Protein AF-A0A537JMA6-F1 (afdb_monomer)

Foldseek 3Di:
DDDDDDDDDDDDDDDPPPPDDPPPPDQPADWDDDDDQDWFQAFQAADWDWDKALDPVVQQVRVCRGQDPPGDGRDDDDSVPDIDIDTDPHDDQFRKIKAFDT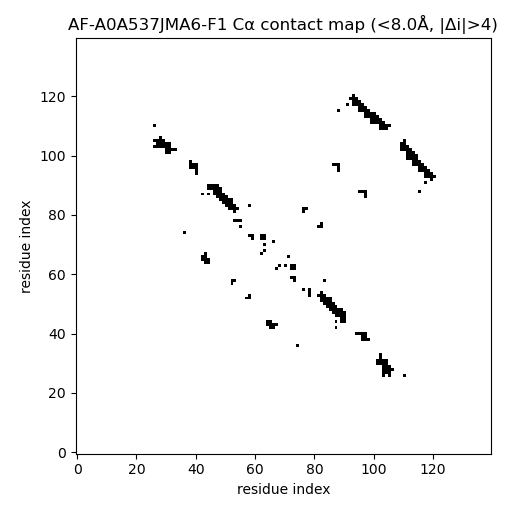WHDGPVDIDTDMDIDGDHPPPPDPDDDDDDDDPDDDDD

Solvent-accessible surface area (backbone atoms only — not comparable to full-atom values): 9641 Å² total; per-residue (Å²): 144,88,86,84,86,78,88,81,83,83,80,83,80,80,82,78,82,77,80,74,75,80,73,72,77,70,80,80,39,60,76,51,90,84,83,85,88,79,81,59,64,78,62,64,49,54,62,62,44,79,46,80,34,68,45,70,69,59,43,45,56,51,36,46,49,38,57,35,90,95,40,79,79,65,79,90,75,64,47,95,84,42,69,48,78,48,72,42,83,27,70,59,101,36,50,43,34,60,44,81,77,48,37,22,42,44,99,90,46,77,46,78,43,66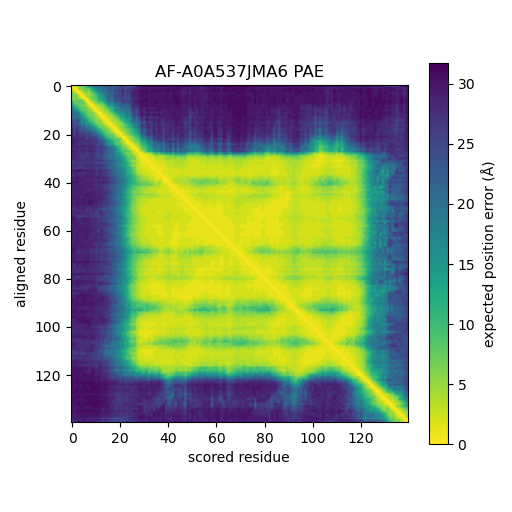,48,79,51,71,51,62,83,71,70,92,64,96,74,88,80,83,86,83,85,81,92,71,80,82,81,130

Radius of gyration: 28.91 Å; Cα contacts (8 Å, |Δi|>4): 153; chains: 1; bounding box: 54×63×96 Å

pLDDT: mean 78.63, std 20.71, range [37.06, 98.06]

Sequence (140 aa):
MIRKTRLAGVCLAVLFVATAAGASPMPSGPAVPFVRIAAGAVSRVQAPAQLVIRDDAGWRALWRRHAGPGGPPAPAVGFDQQMVIAIFAGQSPGRATVRVAKITRGPDALVVWYTIREIVKVARSPLRVTFTRITTPPVL

Secondary structure (DSSP, 8-state):
--PPP-PPP--------------PPP--PPBPP-------S--S--S-EEEEE-SHHHHHHHHHHHH-TTPPPPPP--TTT--EEEEE----SSEEEEEEEEEEE-SSSEEEEEEEEEE------S----------PPP-

Organism: NCBI:txid2569760

Mean predicted aligned error: 14.39 Å

Structure (mmCIF, N/CA/C/O backbone):
data_AF-A0A537JMA6-F1
#
_entry.id   AF-A0A537JMA6-F1
#
loop_
_atom_site.group_PDB
_atom_site.id
_atom_site.type_symbol
_atom_site.label_atom_id
_atom_site.label_alt_id
_atom_site.label_comp_id
_atom_site.label_asym_id
_atom_site.label_entity_id
_atom_site.label_seq_id
_atom_site.pdbx_PDB_ins_code
_atom_site.Cartn_x
_atom_site.Cartn_y
_atom_site.Cartn_z
_atom_site.occupancy
_atom_site.B_iso_or_equiv
_atom_site.auth_seq_id
_atom_site.auth_comp_id
_atom_site.auth_asym_id
_atom_site.auth_atom_id
_atom_site.pdbx_PDB_model_num
ATOM 1 N N . MET A 1 1 ? 7.946 50.640 78.964 1.00 39.72 1 MET A N 1
ATOM 2 C CA . MET A 1 1 ? 7.342 50.727 77.613 1.00 39.72 1 MET A CA 1
ATOM 3 C C . MET A 1 1 ? 8.454 50.964 76.602 1.00 39.72 1 MET A C 1
ATOM 5 O O . MET A 1 1 ? 9.125 51.961 76.775 1.00 39.72 1 MET A O 1
ATOM 9 N N . ILE A 1 2 ? 8.675 50.057 75.638 1.00 38.34 2 ILE A N 1
ATOM 10 C CA . ILE A 1 2 ? 9.306 50.246 74.304 1.00 38.34 2 ILE A CA 1
ATOM 11 C C . ILE A 1 2 ? 9.108 48.903 73.564 1.00 38.34 2 ILE A C 1
ATOM 13 O O . ILE A 1 2 ? 9.612 47.873 74.011 1.00 38.34 2 ILE A O 1
ATOM 17 N N . ARG A 1 3 ? 8.317 48.882 72.480 1.00 38.62 3 ARG A N 1
ATOM 18 C CA . ARG A 1 3 ? 8.105 47.703 71.613 1.00 38.62 3 ARG A CA 1
ATOM 19 C C . ARG A 1 3 ? 9.107 47.754 70.454 1.00 38.62 3 ARG A C 1
ATOM 21 O O . ARG A 1 3 ? 9.194 48.769 69.775 1.00 38.62 3 ARG A O 1
ATOM 28 N N . LYS A 1 4 ? 9.848 46.662 70.235 1.00 40.16 4 LYS A N 1
ATOM 29 C CA . LYS A 1 4 ? 10.779 46.482 69.107 1.00 40.16 4 LYS A CA 1
ATOM 30 C C . LYS A 1 4 ? 10.044 45.843 67.924 1.00 40.16 4 LYS A C 1
ATOM 32 O O . LYS A 1 4 ? 9.563 44.718 68.033 1.00 40.16 4 LYS A O 1
ATOM 37 N N . THR A 1 5 ? 9.967 46.563 66.814 1.00 46.03 5 THR A N 1
ATOM 38 C CA . THR A 1 5 ? 9.391 46.139 65.530 1.00 46.03 5 THR A CA 1
ATOM 39 C C . THR A 1 5 ? 10.322 45.128 64.850 1.00 46.03 5 THR A C 1
ATOM 41 O O . THR A 1 5 ? 11.515 45.393 64.722 1.00 46.03 5 THR A O 1
ATOM 44 N N . ARG A 1 6 ? 9.813 43.968 64.413 1.00 50.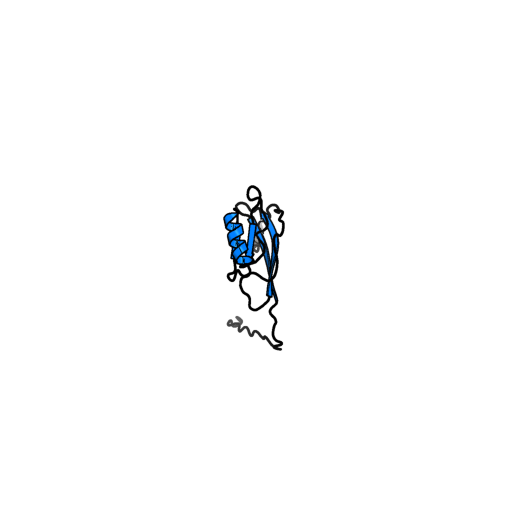38 6 ARG A N 1
ATOM 45 C CA . ARG A 1 6 ? 10.559 43.033 63.550 1.00 50.38 6 ARG A CA 1
ATOM 46 C C . ARG A 1 6 ? 10.031 43.138 62.119 1.00 50.38 6 ARG A C 1
ATOM 48 O O . ARG A 1 6 ? 8.828 43.029 61.907 1.00 50.38 6 ARG A O 1
ATOM 55 N N . LEU A 1 7 ? 10.939 43.368 61.169 1.00 46.31 7 LEU A N 1
ATOM 56 C CA . LEU A 1 7 ? 10.674 43.347 59.731 1.00 46.31 7 LEU A CA 1
ATOM 57 C C . LEU A 1 7 ? 10.314 41.923 59.281 1.00 46.31 7 LEU A C 1
ATOM 59 O O . LEU A 1 7 ? 11.039 40.977 59.586 1.00 46.31 7 LEU A O 1
ATOM 63 N N . ALA A 1 8 ? 9.214 41.786 58.542 1.00 45.78 8 ALA A N 1
ATOM 64 C CA . ALA A 1 8 ? 8.845 40.564 57.839 1.00 45.78 8 ALA A CA 1
ATOM 65 C C . ALA A 1 8 ? 9.422 40.614 56.415 1.00 45.78 8 ALA A C 1
ATOM 67 O O . ALA A 1 8 ? 9.110 41.521 55.645 1.00 45.78 8 ALA A O 1
ATOM 68 N N . GLY A 1 9 ? 10.295 39.658 56.090 1.00 40.94 9 GLY A N 1
ATOM 69 C CA . GLY A 1 9 ? 10.852 39.477 54.752 1.00 40.94 9 GLY A CA 1
ATOM 70 C C . GLY A 1 9 ? 9.800 38.938 53.784 1.00 40.94 9 GLY A C 1
ATOM 71 O O . GLY A 1 9 ? 9.150 37.931 54.057 1.00 40.94 9 GLY A O 1
ATOM 72 N N . VAL A 1 10 ? 9.639 39.613 52.648 1.00 48.38 10 VAL A N 1
ATOM 73 C CA . VAL A 1 10 ? 8.785 39.184 51.537 1.00 48.38 10 VAL A CA 1
ATOM 74 C C . VAL A 1 10 ? 9.557 38.145 50.719 1.00 48.38 10 VAL A C 1
ATOM 76 O O . VAL A 1 10 ? 10.560 38.465 50.087 1.00 48.38 10 VAL A O 1
ATOM 79 N N . CYS A 1 11 ? 9.110 36.889 50.756 1.00 37.06 11 CYS A N 1
ATOM 80 C CA . CYS A 1 11 ? 9.610 35.818 49.894 1.00 37.06 11 CYS A CA 1
ATOM 81 C C . CYS A 1 11 ? 8.945 35.932 48.514 1.00 37.06 11 CYS A C 1
ATOM 83 O O . CYS A 1 11 ? 7.751 35.678 48.369 1.00 37.06 11 CYS A O 1
ATOM 85 N N . LEU A 1 12 ? 9.723 36.331 47.508 1.00 48.41 12 LEU A N 1
ATOM 86 C CA . LEU A 1 12 ? 9.317 36.376 46.106 1.00 48.41 12 LEU A CA 1
ATOM 87 C C . LEU A 1 12 ? 9.221 34.938 45.564 1.00 48.41 12 LEU A C 1
ATOM 89 O O . LEU A 1 12 ? 10.238 34.295 45.311 1.00 48.41 12 LEU A O 1
ATOM 93 N N . ALA A 1 13 ? 8.004 34.413 45.415 1.00 49.19 13 ALA A N 1
ATOM 94 C CA . ALA A 1 13 ? 7.776 33.111 44.798 1.00 49.19 13 ALA A CA 1
ATOM 95 C C . ALA A 1 13 ? 7.961 33.219 43.275 1.00 49.19 13 ALA A C 1
ATOM 97 O O . ALA A 1 13 ? 7.150 33.823 42.574 1.00 49.19 13 ALA A O 1
ATOM 98 N N . VAL A 1 14 ? 9.048 32.641 42.764 1.00 51.09 14 VAL A N 1
ATOM 99 C CA . VAL A 1 14 ? 9.306 32.497 41.327 1.00 51.09 14 VAL A CA 1
ATOM 100 C C . VAL A 1 14 ? 8.377 31.413 40.773 1.00 51.09 14 VAL A C 1
ATOM 102 O O . VAL A 1 14 ? 8.531 30.232 41.078 1.00 51.09 14 VAL A O 1
ATOM 105 N N . LEU A 1 15 ? 7.401 31.816 39.958 1.00 51.41 15 LEU A N 1
ATOM 106 C CA . LEU A 1 15 ? 6.563 30.916 39.163 1.00 51.41 15 LEU A CA 1
ATOM 107 C C . LEU A 1 15 ? 7.410 30.298 38.042 1.00 51.41 15 LEU A C 1
ATOM 109 O O . LEU A 1 15 ? 7.650 30.921 37.009 1.00 51.41 15 LEU A O 1
ATOM 113 N N . PHE A 1 16 ? 7.858 29.059 38.237 1.00 48.84 16 PHE A N 1
ATOM 114 C CA . PHE A 1 16 ? 8.367 28.233 37.145 1.00 48.84 16 PHE A CA 1
ATOM 115 C C . PHE A 1 16 ? 7.193 27.827 36.246 1.00 48.84 16 PHE A C 1
ATOM 117 O O . PHE A 1 16 ? 6.412 26.937 36.583 1.00 48.84 16 PHE A O 1
ATOM 124 N N . VAL A 1 17 ? 7.066 28.471 35.084 1.00 60.03 17 VAL A N 1
ATOM 125 C CA . VAL A 1 17 ? 6.240 27.953 33.988 1.00 60.03 17 VAL A CA 1
ATOM 126 C C . VAL A 1 17 ? 6.979 26.751 33.408 1.00 60.03 17 VAL A C 1
ATOM 128 O O . VAL A 1 17 ? 7.929 26.894 32.641 1.00 60.03 17 VAL A O 1
ATOM 131 N N . ALA A 1 18 ? 6.576 25.551 33.820 1.00 58.50 18 ALA A N 1
ATOM 132 C CA . ALA A 1 18 ? 7.052 24.313 33.225 1.00 58.50 18 ALA A CA 1
ATOM 133 C C . ALA A 1 18 ? 6.493 24.203 31.799 1.00 58.50 18 ALA A C 1
ATOM 135 O O . ALA A 1 18 ? 5.320 23.891 31.592 1.00 58.50 18 ALA A O 1
ATOM 136 N N . THR A 1 19 ? 7.332 24.466 30.800 1.00 61.75 19 THR A N 1
ATOM 137 C CA . THR A 1 19 ? 7.050 24.126 29.407 1.00 61.75 19 THR A CA 1
ATOM 138 C C . THR A 1 19 ? 7.102 22.607 29.266 1.00 61.75 19 THR A C 1
ATOM 140 O O . THR A 1 19 ? 8.154 22.010 29.048 1.00 61.75 19 THR A O 1
ATOM 143 N N . ALA A 1 20 ? 5.953 21.948 29.433 1.00 62.41 20 ALA A N 1
ATOM 144 C CA . ALA A 1 20 ? 5.823 20.540 29.092 1.00 62.41 20 ALA A CA 1
ATOM 145 C C . ALA A 1 20 ? 6.136 20.381 27.597 1.00 62.41 20 ALA A C 1
ATOM 147 O O . ALA A 1 20 ? 5.421 20.901 26.739 1.00 62.41 20 ALA A O 1
ATOM 148 N N . ALA A 1 21 ? 7.240 19.698 27.291 1.00 56.78 21 ALA A N 1
ATOM 149 C CA . ALA A 1 21 ? 7.597 19.317 25.937 1.00 56.78 21 ALA A CA 1
ATOM 150 C C . ALA A 1 21 ? 6.409 18.572 25.314 1.00 56.78 21 ALA A C 1
ATOM 152 O O . ALA A 1 21 ? 5.991 17.526 25.813 1.00 56.78 21 ALA A O 1
ATOM 153 N N . GLY A 1 22 ? 5.842 19.139 24.250 1.00 51.81 22 GLY A N 1
ATOM 154 C CA . GLY A 1 22 ? 4.725 18.563 23.517 1.00 51.81 22 GLY A CA 1
ATOM 155 C C . GLY A 1 22 ? 5.133 17.272 22.818 1.00 51.81 22 GLY A C 1
ATOM 156 O O . GLY A 1 22 ? 5.394 17.264 21.617 1.00 51.81 22 GLY A O 1
ATOM 157 N N . ALA A 1 23 ? 5.156 16.159 23.548 1.00 57.34 23 ALA A N 1
ATOM 158 C CA . ALA A 1 23 ? 4.957 14.856 22.944 1.00 57.34 23 ALA A CA 1
ATOM 159 C C . ALA A 1 23 ? 3.512 14.855 22.440 1.00 57.34 23 ALA A C 1
ATOM 161 O O . ALA A 1 23 ? 2.579 14.676 23.219 1.00 57.34 23 ALA A O 1
ATOM 162 N N . SER A 1 24 ? 3.319 15.148 21.151 1.00 58.84 24 SER A N 1
ATOM 163 C CA . SER A 1 24 ? 1.999 15.022 20.533 1.00 58.84 24 SER A CA 1
ATOM 164 C C . SER A 1 24 ? 1.483 13.616 20.849 1.00 58.84 24 SER A C 1
ATOM 166 O O . SER A 1 24 ? 2.187 12.653 20.519 1.00 58.84 24 SER A O 1
ATOM 168 N N . PRO A 1 25 ? 0.323 13.468 21.517 1.00 59.22 25 PRO A N 1
ATOM 169 C CA . PRO A 1 25 ? -0.224 12.152 21.773 1.00 59.22 25 PRO A CA 1
ATOM 170 C C . PRO A 1 25 ? -0.382 11.471 20.417 1.00 59.22 25 PRO A C 1
ATOM 172 O O . PRO A 1 25 ? -1.110 11.957 19.551 1.00 59.22 25 PRO A O 1
ATOM 175 N N . MET A 1 26 ? 0.352 10.376 20.194 1.00 62.03 26 MET A N 1
ATOM 176 C CA . MET A 1 26 ? 0.094 9.531 19.034 1.00 62.03 26 MET A CA 1
ATOM 177 C C . MET A 1 26 ? -1.395 9.181 19.069 1.00 62.03 26 MET A C 1
ATOM 179 O O . MET A 1 26 ? -1.849 8.744 20.127 1.00 62.03 26 MET A O 1
ATOM 183 N N . PRO A 1 27 ? -2.147 9.324 17.962 1.00 63.53 27 PRO A N 1
ATOM 184 C CA . PRO A 1 27 ? -3.531 8.879 17.909 1.00 63.53 27 PRO A CA 1
ATOM 185 C C . PRO A 1 27 ? -3.612 7.404 18.324 1.00 63.53 27 PRO A C 1
ATOM 187 O O . PRO A 1 27 ? -3.248 6.493 17.571 1.00 63.53 27 PRO A O 1
ATOM 190 N N . SER A 1 28 ? -4.037 7.173 19.561 1.00 69.00 28 SER A N 1
ATOM 191 C CA . SER A 1 28 ? -4.067 5.878 20.232 1.00 69.00 28 SER A CA 1
ATOM 192 C C . SER A 1 28 ? -5.485 5.326 20.227 1.00 69.00 28 SER A C 1
ATOM 194 O O . SER A 1 28 ? -6.016 4.909 21.249 1.00 69.00 28 SER A O 1
ATOM 196 N N . GLY A 1 29 ? -6.129 5.337 19.062 1.00 82.12 29 GLY A N 1
ATOM 197 C CA . GLY A 1 29 ? -7.400 4.644 18.918 1.00 82.12 29 GLY A CA 1
ATOM 198 C C . GLY A 1 29 ? -7.226 3.144 18.648 1.00 82.12 29 GLY A C 1
ATOM 199 O O . GLY A 1 29 ? -6.096 2.667 18.468 1.00 82.12 29 GLY A O 1
ATOM 200 N N . PRO A 1 30 ? -8.337 2.384 18.630 1.00 91.81 30 PRO A N 1
ATOM 201 C CA . PRO A 1 30 ? -8.313 0.928 18.527 1.00 91.81 30 PRO A CA 1
ATOM 202 C C . PRO A 1 30 ? -7.524 0.426 17.315 1.00 91.81 30 PRO A C 1
ATOM 204 O O . PRO A 1 30 ? -7.570 1.020 16.233 1.00 91.81 30 PRO A O 1
ATOM 207 N N . ALA A 1 31 ? -6.806 -0.685 17.492 1.00 92.81 31 ALA A N 1
ATOM 208 C CA . ALA A 1 31 ? -6.102 -1.345 16.401 1.00 92.81 31 ALA A CA 1
ATOM 209 C C . ALA A 1 31 ? -7.102 -1.926 15.393 1.00 92.81 31 ALA A C 1
ATOM 211 O O . ALA A 1 31 ? -8.084 -2.562 15.774 1.00 92.81 31 ALA A O 1
ATOM 212 N N . VAL A 1 32 ? -6.831 -1.723 14.106 1.00 94.38 32 VAL A N 1
ATOM 213 C CA . VAL A 1 32 ? -7.619 -2.295 13.012 1.00 94.38 32 VAL A CA 1
ATOM 214 C C . VAL A 1 32 ? -6.843 -3.482 12.438 1.00 94.38 32 VAL A C 1
ATOM 216 O O . VAL A 1 32 ? -5.715 -3.288 11.972 1.00 94.38 32 VAL A O 1
ATOM 219 N N . PRO A 1 33 ? -7.396 -4.709 12.475 1.00 94.00 33 PRO A N 1
ATOM 220 C CA . PRO A 1 33 ? -6.742 -5.867 11.883 1.00 94.00 33 PRO A CA 1
ATOM 221 C C . PRO A 1 33 ? -6.678 -5.722 10.361 1.00 94.00 33 PRO A C 1
ATOM 223 O O . PRO A 1 33 ? -7.580 -5.170 9.733 1.00 94.00 33 PRO A O 1
ATOM 2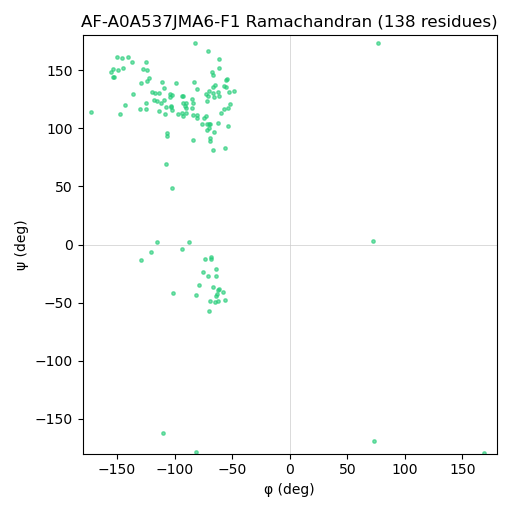26 N N . PHE A 1 34 ? -5.603 -6.226 9.759 1.00 95.25 34 PHE A N 1
ATOM 227 C CA . PHE A 1 34 ? -5.417 -6.194 8.313 1.00 95.25 34 PHE A CA 1
ATOM 228 C C . PHE A 1 34 ? -4.691 -7.445 7.824 1.00 95.25 34 PHE A C 1
ATOM 230 O O . PHE A 1 34 ? -3.874 -8.030 8.537 1.00 95.25 34 PHE A O 1
ATOM 237 N N . VAL A 1 35 ? -4.962 -7.820 6.575 1.00 95.38 35 VAL A N 1
ATOM 238 C CA . VAL A 1 35 ? -4.266 -8.897 5.869 1.00 95.38 35 VAL A CA 1
ATOM 239 C C . VAL A 1 35 ? -3.424 -8.284 4.758 1.00 95.38 35 VAL A C 1
ATOM 241 O O . VAL A 1 35 ? -3.830 -7.338 4.084 1.00 95.38 35 VAL A O 1
ATOM 244 N N . ARG A 1 36 ? -2.213 -8.807 4.572 1.00 95.25 36 ARG A N 1
ATOM 245 C CA . ARG A 1 36 ? -1.314 -8.358 3.512 1.00 95.25 36 ARG A CA 1
ATOM 246 C C . ARG A 1 36 ? -1.644 -9.088 2.213 1.00 95.25 36 ARG A C 1
ATOM 248 O O . ARG A 1 36 ? -1.456 -10.294 2.137 1.00 95.25 36 ARG A O 1
ATOM 255 N N . ILE A 1 37 ? -2.048 -8.335 1.193 1.00 95.50 37 ILE A N 1
ATOM 256 C CA . ILE A 1 37 ? -2.340 -8.876 -0.144 1.00 95.50 37 ILE A CA 1
ATOM 257 C C . ILE A 1 37 ? -1.051 -9.068 -0.957 1.00 95.50 37 ILE A C 1
ATOM 259 O O . ILE A 1 37 ? -0.855 -10.097 -1.591 1.00 95.50 37 ILE A O 1
ATOM 263 N N . ALA A 1 38 ? -0.145 -8.088 -0.913 1.00 93.06 38 ALA A N 1
ATOM 264 C CA . ALA A 1 38 ? 1.147 -8.144 -1.589 1.00 93.06 38 ALA A CA 1
ATOM 265 C C . ALA A 1 38 ? 2.203 -7.344 -0.814 1.00 93.06 38 ALA A C 1
ATOM 267 O O . ALA A 1 38 ? 1.887 -6.362 -0.140 1.00 93.06 38 ALA A O 1
ATOM 268 N N . ALA A 1 39 ? 3.466 -7.760 -0.910 1.00 91.06 39 ALA A N 1
ATOM 269 C CA . ALA A 1 39 ? 4.624 -6.967 -0.505 1.00 91.06 39 ALA A CA 1
ATOM 270 C C . ALA A 1 39 ? 5.856 -7.388 -1.304 1.00 91.06 39 ALA A C 1
ATOM 272 O O . ALA A 1 39 ? 5.991 -8.543 -1.700 1.00 91.06 39 ALA A O 1
ATOM 273 N N . GLY A 1 40 ? 6.778 -6.455 -1.502 1.00 86.62 40 GLY A N 1
ATOM 274 C CA . GLY A 1 40 ? 8.016 -6.716 -2.216 1.00 86.62 40 GLY A CA 1
ATOM 275 C C . GLY A 1 40 ? 8.757 -5.431 -2.545 1.00 86.62 40 GLY A C 1
ATOM 276 O O . GLY A 1 40 ? 8.313 -4.337 -2.202 1.00 86.62 40 GLY A O 1
ATOM 277 N N . ALA A 1 41 ? 9.897 -5.590 -3.215 1.00 84.44 41 ALA A N 1
ATOM 278 C CA . ALA A 1 41 ? 10.711 -4.473 -3.690 1.00 84.44 41 ALA A CA 1
ATOM 279 C C . ALA A 1 41 ? 10.401 -4.061 -5.138 1.00 84.44 41 ALA A C 1
ATOM 281 O O . ALA A 1 41 ? 11.015 -3.134 -5.655 1.00 84.44 41 ALA A O 1
ATOM 282 N N . VAL A 1 42 ? 9.507 -4.786 -5.817 1.00 86.19 42 VAL A N 1
ATOM 283 C CA . VA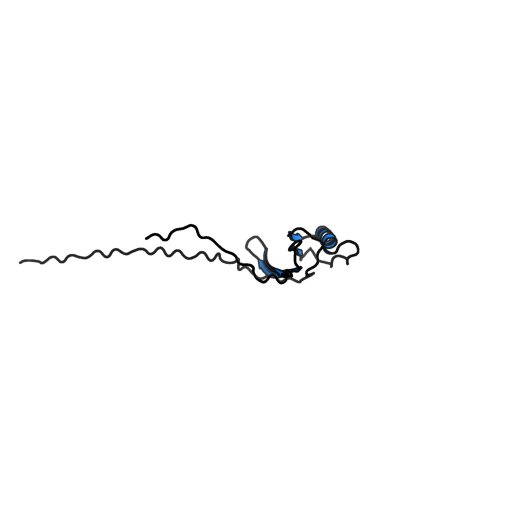L A 1 42 ? 9.254 -4.628 -7.252 1.00 86.19 42 VAL A CA 1
ATOM 284 C C . VAL A 1 42 ? 7.812 -4.188 -7.462 1.00 86.19 42 VAL A C 1
ATOM 286 O O . VAL A 1 42 ? 6.873 -4.836 -7.007 1.00 86.19 42 VAL A O 1
ATOM 289 N N . SER A 1 43 ? 7.651 -3.065 -8.151 1.00 92.12 43 SER A N 1
ATOM 290 C CA . SER A 1 43 ? 6.383 -2.508 -8.610 1.00 92.12 43 SER A CA 1
ATOM 291 C C . SER A 1 43 ? 6.675 -1.630 -9.821 1.00 92.12 43 SER A C 1
ATOM 293 O O . SER A 1 43 ? 7.731 -1.003 -9.880 1.00 92.12 43 SER A O 1
ATOM 295 N N . ARG A 1 44 ? 5.739 -1.538 -10.768 1.00 93.06 44 ARG A N 1
ATOM 296 C CA . ARG A 1 44 ? 5.837 -0.583 -11.889 1.00 93.06 44 ARG A CA 1
ATOM 297 C C . ARG A 1 44 ? 5.252 0.800 -11.563 1.00 93.06 44 ARG A C 1
ATOM 299 O O . ARG A 1 44 ? 5.251 1.696 -12.402 1.00 93.06 44 ARG A O 1
ATOM 306 N N . VAL A 1 45 ? 4.778 1.007 -10.334 1.00 94.00 45 VAL A N 1
ATOM 307 C CA . VAL A 1 45 ? 4.367 2.326 -9.833 1.00 94.00 45 VAL A CA 1
ATOM 308 C C . VAL A 1 45 ? 5.611 3.155 -9.496 1.00 94.00 45 VAL A C 1
ATOM 310 O O . VAL A 1 45 ? 6.250 2.932 -8.474 1.00 94.00 45 VAL A O 1
ATOM 313 N N . GLN A 1 46 ? 5.946 4.103 -10.374 1.00 92.25 46 GLN A N 1
ATOM 314 C CA . GLN A 1 46 ? 7.170 4.912 -10.274 1.00 92.25 46 GLN A CA 1
ATOM 315 C C . GLN A 1 46 ? 7.082 6.057 -9.260 1.00 92.25 46 GLN A C 1
ATOM 317 O O . GLN A 1 46 ? 8.069 6.378 -8.609 1.00 92.25 46 GLN A O 1
ATOM 322 N N . ALA A 1 47 ? 5.913 6.682 -9.116 1.00 93.50 47 ALA A N 1
ATOM 323 C CA . ALA A 1 47 ? 5.723 7.765 -8.157 1.00 93.50 47 ALA A CA 1
ATOM 324 C C . ALA A 1 47 ? 5.433 7.198 -6.755 1.00 93.50 47 ALA A C 1
ATOM 326 O O . ALA A 1 47 ? 4.653 6.242 -6.654 1.00 93.50 47 ALA A O 1
ATOM 327 N N . PRO A 1 48 ? 5.997 7.782 -5.682 1.00 94.19 48 PRO A N 1
ATOM 328 C CA . PRO A 1 48 ? 5.550 7.500 -4.326 1.00 94.19 48 PRO A CA 1
ATOM 329 C C . PRO A 1 48 ? 4.050 7.775 -4.204 1.00 94.19 48 PRO A C 1
ATOM 331 O O . PRO A 1 48 ? 3.558 8.784 -4.711 1.00 94.19 48 PRO A O 1
ATOM 334 N N . ALA A 1 49 ? 3.311 6.871 -3.567 1.00 94.44 49 ALA A N 1
ATOM 335 C CA . ALA A 1 49 ? 1.863 7.003 -3.458 1.00 94.44 49 ALA A CA 1
ATOM 336 C C . ALA A 1 49 ? 1.318 6.291 -2.219 1.00 94.44 49 ALA A C 1
ATOM 338 O O . ALA A 1 49 ? 1.783 5.209 -1.860 1.00 94.44 49 ALA A O 1
ATOM 339 N N . GLN A 1 50 ? 0.295 6.886 -1.613 1.00 96.50 50 GLN A N 1
ATOM 340 C CA . GLN A 1 50 ? -0.531 6.293 -0.567 1.00 96.50 50 GLN A CA 1
ATOM 341 C C . GLN A 1 50 ? -1.977 6.375 -1.040 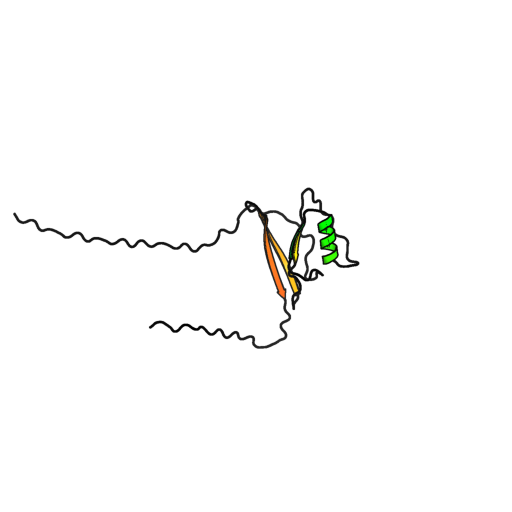1.00 96.50 50 GLN A C 1
ATOM 343 O O . GLN A 1 50 ? -2.485 7.467 -1.285 1.00 96.50 50 GLN A O 1
ATOM 348 N N . LEU A 1 51 ? -2.618 5.230 -1.235 1.00 96.44 51 LEU A N 1
ATOM 349 C CA . LEU A 1 51 ? -3.939 5.152 -1.849 1.00 96.44 51 LEU A CA 1
ATOM 350 C C . LEU A 1 51 ? -4.865 4.318 -0.974 1.00 96.44 51 LEU A C 1
ATOM 352 O O . LEU A 1 51 ? -4.464 3.268 -0.470 1.00 96.44 51 LEU A O 1
ATOM 356 N N . VAL A 1 52 ? -6.110 4.771 -0.850 1.00 96.88 52 VAL A N 1
ATOM 357 C CA . VAL A 1 52 ? -7.212 4.003 -0.269 1.00 96.88 52 VAL A CA 1
ATOM 358 C C . VAL A 1 52 ? -8.185 3.681 -1.391 1.00 96.88 52 VAL A C 1
ATOM 360 O O . VAL A 1 52 ? -8.691 4.579 -2.056 1.00 96.88 52 VAL A O 1
ATOM 363 N N . ILE A 1 53 ? -8.425 2.396 -1.606 1.00 97.88 53 ILE A N 1
ATOM 364 C CA . ILE A 1 53 ? -9.244 1.872 -2.688 1.00 97.88 53 ILE A CA 1
ATOM 365 C C . ILE A 1 53 ? -10.458 1.207 -2.056 1.00 97.88 53 ILE A C 1
ATOM 367 O O . ILE A 1 53 ? -10.311 0.333 -1.199 1.00 97.88 53 ILE A O 1
ATOM 371 N N . ARG A 1 54 ? -11.647 1.653 -2.460 1.00 96.75 54 ARG A N 1
ATOM 372 C CA . ARG A 1 54 ? -12.931 1.253 -1.867 1.00 96.75 54 ARG A CA 1
ATOM 373 C C . ARG A 1 54 ? -13.832 0.492 -2.833 1.00 96.75 54 ARG A C 1
ATOM 375 O O . ARG A 1 54 ? -14.939 0.137 -2.460 1.00 96.75 54 ARG A O 1
ATOM 382 N N . ASP A 1 55 ? -13.357 0.243 -4.047 1.00 97.00 55 ASP A N 1
ATOM 383 C CA . ASP A 1 55 ? -14.107 -0.468 -5.067 1.00 97.00 55 ASP A CA 1
ATOM 384 C C . ASP A 1 55 ? -13.195 -1.328 -5.952 1.00 97.00 55 ASP A C 1
ATOM 386 O O . ASP A 1 55 ? -11.976 -1.139 -6.060 1.00 97.00 55 ASP A O 1
ATOM 390 N N . ASP A 1 56 ? -13.829 -2.294 -6.607 1.00 97.31 56 ASP A N 1
ATOM 391 C CA . ASP A 1 56 ? -13.176 -3.305 -7.430 1.00 97.31 56 ASP A CA 1
ATOM 392 C C . ASP A 1 56 ? -12.611 -2.730 -8.746 1.00 97.31 56 ASP A C 1
ATOM 394 O O . ASP A 1 56 ? -11.617 -3.218 -9.294 1.00 97.31 56 ASP A O 1
ATOM 398 N N . ALA A 1 57 ? -13.193 -1.650 -9.273 1.00 97.56 57 ALA A N 1
ATOM 399 C CA . ALA A 1 57 ? -12.691 -1.008 -10.487 1.00 97.56 57 ALA A CA 1
ATOM 400 C C . ALA A 1 57 ? -11.338 -0.321 -10.233 1.00 97.56 57 ALA A C 1
ATOM 402 O O . ALA A 1 57 ? -10.367 -0.573 -10.960 1.00 97.56 57 ALA A O 1
ATOM 403 N N . GLY A 1 58 ? -11.250 0.474 -9.167 1.00 97.75 58 GLY A N 1
ATOM 404 C CA . GLY A 1 58 ? -10.033 1.127 -8.703 1.00 97.75 58 GLY A CA 1
ATOM 405 C C . GLY A 1 58 ? -8.957 0.117 -8.316 1.00 97.75 58 GLY A C 1
ATOM 406 O O . GLY A 1 58 ? -7.784 0.304 -8.656 1.00 97.75 58 GLY A O 1
ATOM 407 N N . TRP A 1 59 ? -9.346 -1.000 -7.694 1.00 98.06 59 TRP A N 1
ATOM 408 C CA . TRP A 1 59 ? -8.397 -2.046 -7.319 1.00 98.06 59 TRP A CA 1
ATOM 409 C C . TRP A 1 59 ? -7.762 -2.709 -8.532 1.00 98.06 59 TRP A C 1
ATOM 411 O O . TRP A 1 59 ? -6.534 -2.767 -8.637 1.00 98.06 59 TRP A O 1
ATOM 421 N N . ARG A 1 60 ? -8.576 -3.123 -9.505 1.00 97.12 60 ARG A N 1
ATOM 422 C CA . ARG A 1 60 ? -8.074 -3.715 -10.751 1.00 97.12 60 ARG A CA 1
ATOM 423 C C . ARG A 1 60 ? -7.212 -2.740 -11.544 1.00 97.12 60 ARG A C 1
ATOM 425 O O . ARG A 1 60 ? -6.196 -3.151 -12.105 1.00 97.12 60 ARG A O 1
ATOM 432 N N . ALA A 1 61 ? -7.582 -1.461 -11.588 1.00 96.56 61 ALA A N 1
ATOM 433 C CA . ALA A 1 61 ? -6.786 -0.436 -12.257 1.00 96.56 61 ALA A CA 1
ATOM 434 C C . ALA A 1 61 ? -5.404 -0.275 -11.608 1.00 96.56 61 ALA A C 1
ATOM 436 O O . ALA A 1 61 ? -4.383 -0.326 -12.305 1.00 96.56 61 ALA A O 1
ATOM 437 N N . LEU A 1 62 ? -5.359 -0.155 -10.279 1.00 97.38 62 LEU A N 1
ATOM 438 C CA . LEU A 1 62 ? -4.103 -0.053 -9.544 1.00 97.38 62 LEU A CA 1
ATOM 439 C C . LEU A 1 62 ? -3.255 -1.322 -9.686 1.00 97.38 62 LEU A C 1
ATOM 441 O O . LEU A 1 62 ? -2.051 -1.228 -9.934 1.00 97.38 62 LEU A O 1
ATOM 445 N N . TRP A 1 63 ? -3.869 -2.501 -9.569 1.00 97.38 63 TRP A N 1
ATOM 446 C CA . TRP A 1 63 ? -3.163 -3.774 -9.664 1.00 97.38 63 TRP A CA 1
ATOM 447 C C . TRP A 1 63 ? -2.530 -3.983 -11.038 1.00 97.38 63 TRP A C 1
ATOM 449 O O . TRP A 1 63 ? -1.363 -4.354 -11.106 1.00 97.38 63 TRP A O 1
ATOM 459 N N . ARG A 1 64 ? -3.231 -3.660 -12.136 1.00 96.06 64 ARG A N 1
ATOM 460 C CA . ARG A 1 64 ? -2.642 -3.708 -13.489 1.00 96.06 64 ARG A CA 1
ATOM 461 C C . ARG A 1 64 ? -1.412 -2.814 -13.605 1.00 96.06 64 ARG A C 1
ATOM 463 O O . ARG A 1 64 ? -0.412 -3.219 -14.194 1.00 96.06 64 ARG A O 1
ATOM 470 N N . ARG A 1 65 ? -1.455 -1.616 -13.013 1.00 95.44 65 ARG A N 1
ATOM 471 C CA . ARG A 1 65 ? -0.297 -0.715 -12.985 1.00 95.44 65 ARG A CA 1
ATOM 472 C C . ARG A 1 65 ? 0.844 -1.274 -12.137 1.00 95.44 65 ARG A C 1
ATOM 474 O O . ARG A 1 65 ? 1.996 -1.091 -12.501 1.00 95.44 65 ARG A O 1
ATOM 481 N N . HIS A 1 66 ? 0.546 -1.944 -11.029 1.00 95.50 66 HIS A N 1
ATOM 482 C CA . HIS A 1 66 ? 1.542 -2.579 -10.167 1.00 95.50 66 HIS A CA 1
ATOM 483 C C . HIS A 1 66 ? 2.195 -3.808 -10.829 1.00 95.50 66 HIS A C 1
ATOM 485 O O . HIS A 1 66 ? 3.418 -3.840 -11.002 1.00 95.50 66 HIS A O 1
ATOM 491 N N . ALA A 1 67 ? 1.376 -4.790 -11.218 1.00 94.81 67 ALA A N 1
ATOM 492 C CA . ALA A 1 67 ? 1.781 -6.093 -11.743 1.00 94.81 67 ALA A CA 1
ATOM 493 C C . ALA A 1 67 ? 2.280 -6.034 -13.194 1.00 94.81 67 ALA A C 1
ATOM 495 O O . ALA A 1 67 ? 3.093 -6.868 -13.594 1.00 94.81 67 ALA A O 1
ATOM 496 N N . GLY A 1 68 ? 1.863 -5.015 -13.950 1.00 92.31 68 GLY A N 1
ATOM 497 C CA . GLY A 1 68 ? 2.205 -4.816 -15.353 1.00 92.31 68 GLY A CA 1
ATOM 498 C C . GLY A 1 68 ? 1.429 -5.714 -16.325 1.00 92.31 68 GLY A C 1
ATOM 499 O O . GLY A 1 68 ? 0.686 -6.603 -15.905 1.00 92.31 68 GLY A O 1
ATOM 500 N N . PRO A 1 69 ? 1.607 -5.488 -17.640 1.00 90.50 69 PRO A N 1
ATOM 501 C CA . PRO A 1 69 ? 1.045 -6.348 -18.678 1.00 90.50 69 PRO A CA 1
ATOM 502 C C . PRO A 1 69 ? 1.500 -7.803 -18.505 1.00 90.50 69 PRO A C 1
ATOM 504 O O . PRO A 1 69 ? 2.672 -8.047 -18.219 1.00 90.50 69 PRO A O 1
ATOM 507 N N . GLY A 1 70 ? 0.579 -8.758 -18.659 1.00 90.62 70 GLY A N 1
ATOM 508 C CA . GLY A 1 70 ? 0.855 -10.192 -18.487 1.00 90.62 70 GLY A CA 1
ATOM 509 C C . GLY A 1 70 ? 1.078 -10.646 -17.037 1.00 90.62 70 GLY A C 1
ATOM 510 O O . GLY A 1 70 ? 1.372 -11.815 -16.809 1.00 90.62 70 GLY A O 1
ATOM 511 N N . GLY A 1 71 ? 0.949 -9.746 -16.054 1.00 91.12 71 GLY A N 1
ATOM 512 C CA . GLY A 1 71 ? 0.980 -10.102 -14.637 1.00 91.12 71 GLY A CA 1
ATOM 513 C C . GLY A 1 71 ? -0.273 -10.869 -14.188 1.00 91.12 71 GLY A C 1
ATOM 514 O O . GLY A 1 71 ? -1.284 -10.876 -14.896 1.00 91.12 71 GLY A O 1
ATOM 515 N N . PRO A 1 72 ? -0.240 -11.494 -12.996 1.00 93.50 72 PRO A N 1
ATOM 516 C CA . PRO A 1 72 ? -1.400 -12.191 -12.450 1.00 93.50 72 PRO A CA 1
ATOM 517 C C . PRO A 1 72 ? -2.578 -11.226 -12.232 1.00 93.50 72 PRO A C 1
ATOM 519 O O . PRO A 1 72 ? -2.358 -10.037 -11.961 1.00 93.50 72 PRO A O 1
ATOM 522 N N . PRO A 1 73 ? -3.828 -11.718 -12.303 1.00 94.00 73 PRO A N 1
ATOM 523 C CA . PRO A 1 73 ? -5.001 -10.900 -12.022 1.00 94.00 73 PRO A CA 1
ATOM 524 C C . PRO A 1 73 ? -4.989 -10.377 -10.581 1.00 94.00 73 PRO A C 1
ATOM 526 O O . PRO A 1 73 ? -4.300 -10.910 -9.708 1.00 94.00 73 PRO A O 1
ATOM 529 N N . ALA A 1 74 ? -5.758 -9.315 -10.339 1.00 95.25 74 ALA A N 1
ATOM 530 C CA . ALA A 1 74 ? -5.915 -8.760 -9.001 1.00 95.25 74 ALA A CA 1
ATOM 531 C C . ALA A 1 74 ? -6.570 -9.801 -8.077 1.00 95.25 74 ALA A C 1
ATOM 533 O O . ALA A 1 74 ? -7.596 -10.367 -8.460 1.00 95.25 74 ALA A O 1
ATOM 534 N N . PRO A 1 75 ? -6.018 -10.052 -6.876 1.00 96.50 75 PRO A N 1
ATOM 535 C CA . PRO A 1 75 ? -6.681 -10.876 -5.874 1.00 96.50 75 PRO A CA 1
ATOM 536 C C . PRO A 1 75 ? -8.077 -10.336 -5.552 1.00 96.50 75 PRO A C 1
ATOM 538 O O . PRO A 1 75 ? -8.260 -9.118 -5.472 1.00 96.50 75 PRO A O 1
ATOM 541 N N . ALA A 1 76 ? -9.042 -11.235 -5.356 1.00 95.12 76 ALA A N 1
A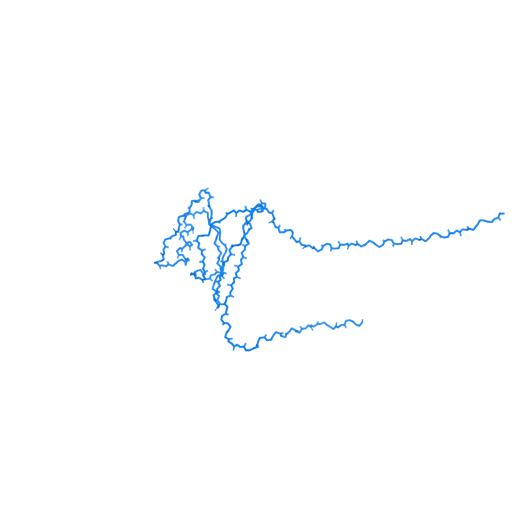TOM 542 C CA . ALA A 1 76 ? -10.410 -10.867 -5.011 1.00 95.12 76 ALA A CA 1
ATOM 543 C C . ALA A 1 76 ? -10.473 -10.194 -3.629 1.00 95.12 76 ALA A C 1
ATOM 545 O O . ALA A 1 76 ? -9.827 -10.644 -2.681 1.00 95.12 76 ALA A O 1
ATOM 546 N N . VAL A 1 77 ? -11.264 -9.124 -3.521 1.00 96.31 77 VAL A N 1
ATOM 547 C CA . VAL A 1 77 ? -11.496 -8.366 -2.283 1.00 96.31 77 VAL A CA 1
ATOM 548 C C . VAL A 1 77 ? -12.989 -8.062 -2.175 1.00 96.31 77 VAL A C 1
ATOM 550 O O . VAL A 1 77 ? -13.589 -7.563 -3.125 1.00 96.31 77 VAL A O 1
ATOM 553 N N . GLY A 1 78 ? -13.591 -8.358 -1.021 1.00 95.31 78 GLY A N 1
ATOM 554 C CA . GLY A 1 78 ? -14.998 -8.054 -0.745 1.00 95.31 78 GLY A CA 1
ATOM 555 C C . GLY A 1 78 ? -15.169 -6.614 -0.264 1.00 95.31 78 GLY A C 1
ATOM 556 O O . GLY A 1 78 ? -15.102 -6.357 0.939 1.00 95.31 78 GLY A O 1
ATOM 557 N N . PHE A 1 79 ? -15.371 -5.672 -1.190 1.00 95.31 79 PHE A N 1
ATOM 558 C CA . PHE A 1 79 ? -15.404 -4.232 -0.884 1.00 95.31 79 PHE A CA 1
ATOM 559 C C . PHE A 1 79 ? -16.604 -3.765 -0.046 1.00 95.31 79 PHE A C 1
ATOM 561 O O . PHE A 1 79 ? -16.569 -2.665 0.500 1.00 95.31 79 PHE A O 1
ATOM 568 N N . ASP A 1 80 ? -17.610 -4.620 0.153 1.00 94.00 80 ASP A N 1
ATOM 569 C CA . ASP A 1 80 ? -18.733 -4.342 1.059 1.00 94.00 80 ASP A CA 1
ATOM 570 C C . ASP A 1 80 ? -18.283 -4.205 2.523 1.00 94.00 80 ASP A C 1
ATOM 572 O O . ASP A 1 80 ? -18.916 -3.523 3.326 1.00 94.00 80 ASP A O 1
ATOM 576 N N . GLN A 1 81 ? -17.176 -4.862 2.883 1.00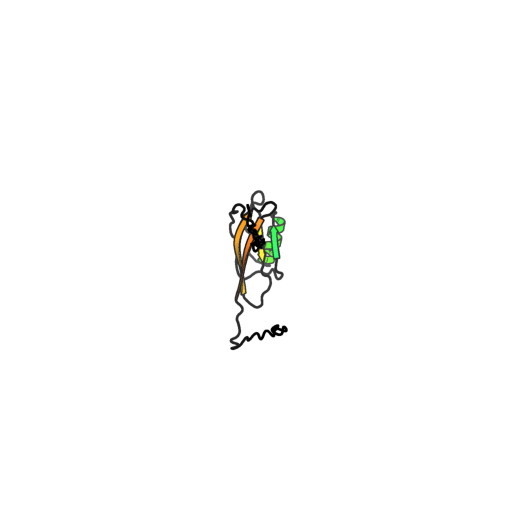 93.31 81 GLN A N 1
ATOM 577 C CA . GLN A 1 81 ? -16.647 -4.896 4.252 1.00 93.31 81 GLN A CA 1
ATOM 578 C C . GLN A 1 81 ? -15.164 -4.527 4.331 1.00 93.31 81 GLN A C 1
ATOM 580 O O . GLN A 1 81 ? -14.631 -4.303 5.420 1.00 93.31 81 GLN A O 1
ATOM 585 N N . GLN A 1 82 ? -14.477 -4.491 3.191 1.00 95.94 82 GLN A N 1
ATOM 586 C CA . GLN A 1 82 ? -13.032 -4.335 3.113 1.00 95.94 82 GLN A CA 1
ATOM 587 C C . GLN A 1 82 ? -12.658 -3.146 2.234 1.00 95.94 82 GLN A C 1
ATOM 589 O O . GLN A 1 82 ? -13.395 -2.709 1.358 1.00 95.94 82 GLN A O 1
ATOM 594 N N . MET A 1 83 ? -11.462 -2.624 2.460 1.00 96.81 83 MET A N 1
ATOM 595 C CA . MET A 1 83 ? -10.828 -1.653 1.579 1.00 96.81 83 MET A CA 1
ATOM 596 C C . MET A 1 83 ? -9.363 -2.033 1.419 1.00 96.81 83 MET A C 1
ATOM 598 O O . MET A 1 83 ? -8.789 -2.695 2.289 1.00 96.81 83 MET A O 1
ATOM 602 N N . VAL A 1 84 ? -8.739 -1.586 0.336 1.00 98.00 84 VAL A N 1
ATOM 603 C CA . VAL A 1 84 ? -7.309 -1.801 0.115 1.00 98.00 84 VAL A CA 1
ATOM 604 C C . VAL A 1 84 ? -6.562 -0.509 0.397 1.00 98.00 84 VAL A C 1
ATOM 606 O O . VAL A 1 84 ? -6.906 0.545 -0.131 1.00 98.00 84 VAL A O 1
ATOM 609 N N . ILE A 1 85 ? -5.514 -0.596 1.212 1.00 97.88 85 ILE A N 1
ATOM 610 C CA . ILE A 1 85 ? -4.553 0.488 1.408 1.00 97.88 85 ILE A CA 1
ATOM 611 C C . ILE A 1 85 ? -3.263 0.089 0.703 1.00 97.88 85 ILE A C 1
ATOM 613 O O . ILE A 1 85 ? -2.648 -0.921 1.048 1.00 97.88 85 ILE A O 1
ATOM 617 N N . ALA A 1 86 ? -2.854 0.877 -0.286 1.00 97.38 86 ALA A N 1
ATOM 618 C CA . ALA A 1 86 ? -1.643 0.638 -1.055 1.00 97.38 86 ALA A CA 1
ATOM 619 C C . ALA A 1 86 ? -0.617 1.739 -0.787 1.00 97.38 86 ALA A C 1
ATOM 621 O O . ALA A 1 86 ? -0.931 2.925 -0.877 1.00 97.38 86 ALA A O 1
ATOM 622 N N . ILE A 1 87 ? 0.616 1.336 -0.478 1.0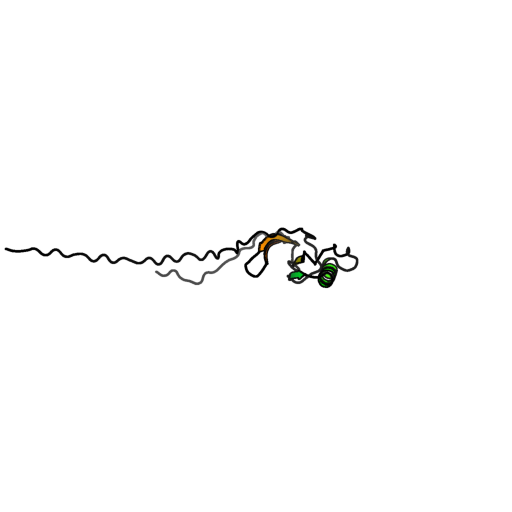0 97.25 87 ILE A N 1
ATOM 623 C CA . ILE A 1 87 ? 1.731 2.249 -0.223 1.00 97.25 87 ILE A CA 1
ATOM 624 C C . ILE A 1 87 ? 2.883 1.878 -1.148 1.00 97.25 87 ILE A C 1
ATOM 626 O O . ILE A 1 87 ? 3.389 0.755 -1.111 1.00 97.25 87 ILE A O 1
ATOM 630 N N . PHE A 1 88 ? 3.312 2.840 -1.956 1.00 96.00 88 PHE A N 1
ATOM 631 C CA . PHE A 1 88 ? 4.426 2.714 -2.884 1.00 96.00 88 PHE A CA 1
ATOM 632 C C . PHE A 1 88 ? 5.527 3.689 -2.482 1.00 96.00 88 PHE A C 1
ATOM 634 O O . PHE A 1 88 ? 5.270 4.878 -2.309 1.00 96.00 88 PHE A O 1
ATOM 641 N N . ALA A 1 89 ? 6.759 3.190 -2.379 1.00 93.44 89 ALA A N 1
ATOM 642 C CA . ALA A 1 89 ? 7.939 4.029 -2.165 1.00 93.44 89 ALA A CA 1
ATOM 643 C C . ALA A 1 89 ? 8.349 4.810 -3.428 1.00 93.44 89 ALA A C 1
ATOM 645 O O . ALA A 1 89 ? 9.160 5.722 -3.342 1.00 93.44 89 ALA A O 1
ATOM 646 N N . GLY A 1 90 ? 7.784 4.456 -4.588 1.00 91.25 90 GLY A N 1
ATOM 647 C CA . GLY A 1 90 ? 8.220 4.956 -5.885 1.00 91.25 90 GLY A CA 1
ATOM 648 C C . GLY A 1 90 ? 9.546 4.342 -6.336 1.00 91.25 90 GLY A C 1
ATOM 649 O O . GLY A 1 90 ? 10.031 3.359 -5.770 1.00 91.25 90 GLY A O 1
ATOM 650 N N . GLN A 1 91 ? 10.112 4.914 -7.393 1.00 89.31 91 GLN A N 1
ATOM 651 C CA . GLN A 1 91 ? 11.425 4.548 -7.901 1.00 89.31 91 GLN A CA 1
ATOM 652 C C . GLN A 1 91 ? 12.503 5.011 -6.916 1.00 89.31 91 GLN A C 1
ATOM 654 O O . GLN A 1 91 ? 12.510 6.163 -6.491 1.00 89.31 91 GLN A O 1
ATOM 659 N N . SER A 1 92 ? 13.431 4.117 -6.583 1.00 85.50 92 SER A N 1
ATOM 660 C CA . SER A 1 92 ? 14.578 4.422 -5.728 1.00 85.50 92 SER A CA 1
ATOM 661 C C . SER A 1 92 ? 15.872 3.989 -6.425 1.00 85.50 92 SER A C 1
ATOM 663 O O . SER A 1 92 ? 15.835 3.037 -7.211 1.00 85.50 92 SER A O 1
ATOM 665 N N . PRO A 1 93 ? 17.012 4.654 -6.163 1.00 81.75 93 PRO A N 1
ATOM 666 C CA . PRO A 1 93 ? 18.313 4.246 -6.696 1.00 81.75 93 PRO A CA 1
ATOM 667 C C . PRO A 1 93 ? 18.756 2.867 -6.179 1.00 81.75 93 PRO A C 1
ATOM 669 O O . PRO A 1 93 ? 19.592 2.213 -6.803 1.00 81.75 93 PRO A O 1
ATOM 672 N N . GLY A 1 94 ? 18.208 2.414 -5.046 1.00 83.38 94 GLY A N 1
ATOM 673 C CA . GLY A 1 94 ? 18.386 1.066 -4.515 1.00 83.38 94 GLY A CA 1
ATOM 674 C C . GLY A 1 94 ? 17.129 0.195 -4.592 1.00 83.38 94 GLY A C 1
ATOM 675 O O . GLY A 1 94 ? 16.159 0.479 -5.299 1.00 83.38 94 GLY A O 1
ATOM 676 N N . ARG A 1 95 ? 17.126 -0.887 -3.807 1.00 83.88 95 ARG A N 1
ATOM 677 C CA . ARG A 1 95 ? 15.917 -1.689 -3.566 1.00 83.88 95 ARG A CA 1
ATOM 678 C C . ARG A 1 95 ? 15.188 -1.134 -2.349 1.00 83.88 95 ARG A C 1
ATOM 680 O O . ARG A 1 95 ? 15.692 -1.261 -1.236 1.00 83.88 95 ARG A O 1
ATOM 687 N N . ALA A 1 96 ? 13.997 -0.581 -2.545 1.00 88.62 96 ALA A N 1
ATOM 688 C CA . ALA A 1 96 ? 13.131 -0.141 -1.458 1.00 88.62 96 ALA A CA 1
ATOM 689 C C . ALA A 1 96 ? 12.056 -1.191 -1.153 1.00 88.62 96 ALA A C 1
ATOM 691 O O . ALA A 1 96 ? 11.476 -1.776 -2.062 1.00 88.62 96 ALA A O 1
ATOM 692 N N . THR A 1 97 ? 11.768 -1.428 0.124 1.00 91.19 97 THR A N 1
ATOM 693 C CA . THR A 1 97 ? 10.653 -2.273 0.576 1.00 91.19 97 THR A CA 1
ATOM 694 C C . THR A 1 97 ? 9.760 -1.486 1.516 1.00 91.19 97 THR A C 1
ATOM 696 O O . THR A 1 97 ? 10.246 -0.718 2.345 1.00 91.19 97 THR A O 1
ATOM 699 N N . VAL A 1 98 ? 8.450 -1.687 1.394 1.00 93.31 98 VAL A N 1
ATOM 700 C CA . VAL A 1 98 ? 7.452 -1.048 2.255 1.00 93.31 98 VAL A CA 1
ATOM 701 C C . VAL A 1 98 ? 6.837 -2.090 3.179 1.00 93.31 98 VAL A C 1
ATOM 703 O O . VAL A 1 98 ? 6.454 -3.175 2.738 1.00 93.31 98 VAL A O 1
ATOM 706 N N . ARG A 1 99 ? 6.713 -1.759 4.466 1.00 94.31 99 ARG A N 1
ATOM 707 C CA . ARG A 1 99 ? 6.025 -2.594 5.456 1.00 94.31 99 ARG A CA 1
ATOM 708 C C . ARG A 1 99 ? 5.030 -1.762 6.247 1.00 94.31 99 ARG A C 1
ATOM 710 O O . ARG A 1 99 ? 5.442 -0.898 7.016 1.00 94.31 99 ARG A O 1
ATOM 717 N N . VAL A 1 100 ? 3.745 -2.088 6.122 1.00 94.56 100 VAL A N 1
ATOM 718 C CA . VAL A 1 100 ? 2.702 -1.626 7.049 1.00 94.56 100 VAL A CA 1
ATOM 719 C C . VAL A 1 100 ? 2.881 -2.357 8.379 1.00 94.56 100 VAL A C 1
ATOM 721 O O . VAL A 1 100 ? 2.944 -3.588 8.415 1.00 94.56 100 VAL A O 1
ATOM 724 N N . ALA A 1 101 ? 3.037 -1.591 9.454 1.00 93.00 101 ALA A N 1
ATOM 725 C CA . ALA A 1 101 ? 3.309 -2.082 10.800 1.00 93.00 101 ALA A CA 1
ATOM 726 C C . ALA A 1 101 ? 2.052 -2.090 11.674 1.00 93.00 101 ALA A C 1
ATOM 728 O O . ALA A 1 101 ? 1.830 -3.050 12.406 1.00 93.00 101 ALA A O 1
ATOM 729 N N . LYS A 1 102 ? 1.233 -1.036 11.596 1.00 93.06 102 LYS A N 1
ATOM 730 C CA . LYS A 1 102 ? 0.024 -0.891 12.412 1.00 93.06 102 LYS A CA 1
ATOM 731 C C . LYS A 1 102 ? -1.004 -0.029 11.689 1.00 93.06 102 LYS A C 1
ATOM 733 O O . LYS A 1 102 ? -0.633 0.951 11.051 1.00 93.06 102 LYS A O 1
ATOM 738 N N . ILE A 1 103 ? -2.280 -0.357 11.849 1.00 95.50 103 ILE A N 1
ATOM 739 C CA . ILE A 1 103 ? -3.390 0.527 11.493 1.00 95.50 103 ILE A CA 1
ATOM 740 C C . ILE A 1 103 ? -4.189 0.790 12.765 1.00 95.50 103 ILE A C 1
ATOM 742 O O . ILE A 1 103 ? -4.501 -0.148 13.500 1.00 95.50 103 ILE A O 1
ATOM 746 N N . THR A 1 104 ? -4.491 2.053 13.046 1.00 95.12 104 THR A N 1
ATOM 747 C CA . THR A 1 104 ? -5.370 2.450 14.154 1.00 95.12 104 THR A CA 1
ATOM 748 C C . THR A 1 104 ? -6.525 3.290 13.645 1.00 95.12 104 THR A C 1
ATOM 750 O O . THR A 1 104 ? -6.403 4.006 12.649 1.00 95.12 104 THR A O 1
ATOM 753 N N . ARG A 1 105 ? -7.665 3.201 14.328 1.00 92.44 105 ARG A N 1
ATOM 754 C CA . ARG A 1 105 ? -8.809 4.071 14.067 1.00 92.44 105 ARG A CA 1
ATOM 755 C C . ARG A 1 105 ? -8.619 5.380 14.825 1.00 92.44 105 ARG A C 1
ATOM 757 O O . ARG A 1 105 ? -8.621 5.368 16.045 1.00 92.44 105 ARG A O 1
ATOM 764 N N . GLY A 1 106 ? -8.402 6.482 14.121 1.00 89.38 106 GLY A N 1
ATOM 765 C CA . GLY A 1 106 ? -8.473 7.827 14.690 1.00 89.38 106 GLY A CA 1
ATOM 766 C C . GLY A 1 106 ? -9.922 8.325 14.783 1.00 89.38 106 GLY A C 1
ATOM 767 O O . GLY A 1 106 ? -10.834 7.591 14.397 1.00 89.38 106 GLY A O 1
ATOM 768 N N . PRO A 1 107 ? -10.134 9.562 15.263 1.00 86.06 107 PRO A N 1
ATOM 769 C CA . PRO A 1 107 ? -11.467 10.161 15.371 1.00 86.06 107 PRO A CA 1
ATOM 770 C C . PRO A 1 107 ? -12.202 10.188 14.023 1.00 86.06 107 PRO A C 1
ATOM 772 O O . PRO A 1 107 ? -13.316 9.686 13.927 1.00 86.06 107 PRO A O 1
ATOM 775 N N . ASP A 1 108 ? -11.514 10.645 12.969 1.00 89.62 108 ASP A N 1
ATOM 776 C CA . ASP A 1 108 ? -12.122 10.867 11.646 1.00 89.62 108 ASP A CA 1
ATOM 777 C C . ASP A 1 108 ? -11.471 10.050 10.516 1.00 89.62 108 ASP A C 1
ATOM 779 O O . ASP A 1 108 ? -11.938 10.048 9.378 1.00 89.62 108 ASP A O 1
ATOM 783 N N . ALA A 1 109 ? -10.368 9.349 10.797 1.00 90.19 109 ALA A N 1
ATOM 784 C CA . ALA A 1 109 ? -9.562 8.685 9.774 1.00 90.19 109 ALA A CA 1
ATOM 785 C C . ALA A 1 109 ? -8.856 7.427 10.289 1.00 90.19 109 ALA A C 1
ATOM 787 O O . ALA A 1 109 ? -8.652 7.243 11.487 1.00 90.19 109 ALA A O 1
ATOM 788 N N . LEU A 1 110 ? -8.422 6.566 9.366 1.00 92.56 110 LEU A N 1
ATOM 789 C CA . LEU A 1 110 ? -7.457 5.513 9.679 1.00 92.56 110 LEU A CA 1
ATOM 790 C C . LEU A 1 110 ? -6.045 6.099 9.694 1.00 92.56 110 LEU A C 1
ATOM 792 O O . LEU A 1 110 ? -5.647 6.793 8.761 1.00 92.56 110 LEU A O 1
ATOM 796 N N . VAL A 1 111 ? -5.270 5.765 10.722 1.00 94.50 111 VAL A N 1
ATOM 797 C CA . VAL A 1 111 ? -3.852 6.116 10.818 1.00 94.50 111 VAL A CA 1
ATOM 798 C C . VAL A 1 111 ? -3.026 4.879 10.493 1.00 94.50 111 VAL A C 1
ATOM 800 O O . VAL A 1 111 ? -3.109 3.863 11.186 1.00 94.50 111 VAL A O 1
ATOM 803 N N . VAL A 1 112 ? -2.227 4.962 9.429 1.00 95.31 112 VAL A N 1
ATOM 804 C CA . VAL A 1 112 ? -1.420 3.846 8.923 1.00 95.31 112 VAL A CA 1
ATOM 805 C C . VAL A 1 112 ? 0.050 4.096 9.222 1.00 95.31 112 VAL A C 1
ATOM 807 O O . VAL A 1 112 ? 0.687 4.971 8.645 1.00 95.31 112 VAL A O 1
ATOM 810 N N . TRP A 1 113 ? 0.608 3.277 10.104 1.00 94.44 113 TRP A N 1
ATOM 811 C CA . TRP A 1 113 ? 2.023 3.276 10.438 1.00 94.44 113 TRP A CA 1
ATOM 812 C C . TRP A 1 113 ? 2.748 2.320 9.507 1.00 94.44 113 TRP A C 1
ATOM 814 O O . TRP A 1 113 ? 2.448 1.122 9.478 1.00 94.44 113 TRP A O 1
ATOM 824 N N . TYR A 1 114 ? 3.725 2.824 8.764 1.00 95.62 114 TYR A N 1
ATOM 825 C CA . TYR A 1 114 ? 4.521 2.019 7.850 1.00 95.62 114 TYR A CA 1
ATOM 826 C C . TYR A 1 114 ? 5.990 2.442 7.874 1.00 95.62 114 TYR A C 1
ATOM 828 O O . TYR A 1 114 ? 6.342 3.531 8.316 1.00 95.62 114 TYR A O 1
ATOM 836 N N . THR A 1 115 ? 6.856 1.553 7.398 1.00 93.94 115 THR A N 1
ATOM 837 C CA . THR A 1 115 ? 8.288 1.816 7.231 1.00 93.94 115 THR A CA 1
ATOM 838 C C . THR A 1 115 ? 8.675 1.603 5.778 1.00 93.94 115 THR A C 1
ATOM 840 O O . THR A 1 115 ? 8.161 0.687 5.129 1.00 93.94 115 THR A O 1
ATOM 843 N N . ILE A 1 116 ? 9.585 2.437 5.284 1.00 91.81 116 ILE A N 1
ATOM 844 C CA . ILE A 1 116 ? 10.276 2.231 4.013 1.00 91.81 116 ILE A CA 1
ATOM 845 C C . ILE A 1 116 ? 11.720 1.883 4.356 1.00 91.81 116 ILE A C 1
ATOM 847 O O . ILE A 1 116 ? 12.379 2.616 5.092 1.00 91.81 116 ILE A O 1
ATOM 851 N N . ARG A 1 117 ? 12.200 0.744 3.861 1.00 90.81 117 ARG A N 1
ATOM 852 C CA . ARG A 1 117 ? 13.597 0.326 3.997 1.00 90.81 117 ARG A CA 1
ATOM 853 C C . ARG A 1 117 ? 14.234 0.309 2.627 1.00 90.81 117 ARG A C 1
ATOM 855 O O . ARG A 1 117 ? 13.840 -0.501 1.790 1.00 90.81 117 ARG A O 1
ATOM 862 N N . GLU A 1 118 ? 15.210 1.179 2.425 1.00 86.88 118 GLU A N 1
ATOM 863 C CA . GLU A 1 118 ? 15.992 1.238 1.199 1.00 86.88 118 GLU A CA 1
ATOM 864 C C . GLU A 1 118 ? 17.356 0.578 1.407 1.00 86.88 118 GLU A C 1
ATOM 866 O O . GLU A 1 118 ? 18.075 0.877 2.359 1.00 86.88 118 GLU A O 1
ATOM 871 N N . ILE A 1 119 ? 17.703 -0.342 0.512 1.00 81.62 119 ILE A N 1
ATOM 872 C CA . ILE A 1 119 ? 19.033 -0.931 0.411 1.00 81.62 119 ILE A CA 1
ATOM 873 C C . ILE A 1 119 ? 19.676 -0.325 -0.828 1.00 81.62 119 ILE A C 1
ATOM 875 O O . ILE A 1 119 ? 19.451 -0.781 -1.954 1.00 81.62 119 ILE A O 1
ATOM 879 N N . VAL A 1 120 ? 20.471 0.718 -0.616 1.00 78.12 120 VAL A N 1
ATOM 880 C CA . VAL A 1 120 ? 21.333 1.279 -1.654 1.00 78.12 120 VAL A CA 1
ATOM 881 C C . VAL A 1 120 ? 22.616 0.463 -1.662 1.00 78.12 120 VAL A C 1
ATOM 883 O O . VAL A 1 120 ? 23.273 0.319 -0.629 1.00 78.12 120 VAL A O 1
ATOM 886 N N . LYS A 1 121 ? 22.995 -0.083 -2.821 1.00 66.44 121 LYS A N 1
ATOM 887 C CA . LYS A 1 121 ? 24.332 -0.656 -2.989 1.00 66.44 121 LYS A CA 1
ATOM 888 C C . LYS A 1 121 ? 25.305 0.516 -2.979 1.00 66.44 121 LYS A C 1
ATOM 890 O O . LYS A 1 121 ? 25.576 1.110 -4.017 1.00 66.44 121 LYS A O 1
ATOM 895 N N . VAL A 1 122 ? 25.775 0.891 -1.792 1.00 60.91 122 VAL A N 1
ATOM 896 C CA . VAL A 1 122 ? 26.871 1.844 -1.655 1.00 60.91 122 VAL A CA 1
ATOM 897 C C . VAL A 1 122 ? 28.054 1.169 -2.339 1.00 60.91 122 VAL A C 1
ATOM 899 O O . VAL A 1 122 ? 28.595 0.184 -1.833 1.00 60.91 122 VAL A O 1
ATOM 902 N N . ALA A 1 123 ? 28.398 1.622 -3.549 1.00 55.16 123 ALA A N 1
ATOM 903 C CA . ALA A 1 123 ? 29.702 1.319 -4.120 1.00 55.16 123 ALA A CA 1
ATOM 904 C C . ALA A 1 123 ? 30.717 1.637 -3.022 1.00 55.16 123 ALA A C 1
ATOM 906 O O . ALA A 1 123 ? 30.558 2.664 -2.368 1.00 55.16 123 ALA A O 1
ATOM 907 N N . ARG A 1 124 ? 31.662 0.731 -2.748 1.00 48.12 124 ARG A N 1
ATOM 908 C CA . ARG A 1 124 ? 32.663 0.881 -1.683 1.00 48.12 124 ARG A CA 1
ATOM 909 C C . ARG A 1 124 ? 33.445 2.190 -1.888 1.00 48.12 124 ARG A C 1
ATOM 911 O O . ARG A 1 124 ? 34.515 2.188 -2.477 1.00 48.12 124 ARG A O 1
ATOM 918 N N . SER A 1 125 ? 32.895 3.305 -1.429 1.00 45.19 125 SER A N 1
ATOM 919 C CA . SER A 1 125 ? 33.544 4.600 -1.335 1.00 45.19 125 SER A CA 1
ATOM 920 C C . SER A 1 125 ? 33.912 4.752 0.129 1.00 45.19 125 SER A C 1
ATOM 922 O O . SER A 1 125 ? 33.009 4.764 0.968 1.00 45.19 125 SER A O 1
ATOM 924 N N . PRO A 1 126 ? 35.209 4.821 0.460 1.00 47.53 126 PRO A N 1
ATOM 925 C CA . PRO A 1 126 ? 35.647 4.692 1.839 1.00 47.53 126 PRO A CA 1
ATOM 926 C C . PRO A 1 126 ? 35.245 5.868 2.735 1.00 47.53 126 PRO A C 1
ATOM 928 O O . PRO A 1 126 ? 35.348 5.730 3.943 1.00 47.53 126 PRO A O 1
ATOM 931 N N . LEU A 1 127 ? 34.776 7.009 2.219 1.00 50.56 127 LEU A N 1
ATOM 932 C CA . LEU A 1 127 ? 34.525 8.185 3.055 1.00 50.56 127 LEU A CA 1
ATOM 933 C C . LEU A 1 127 ? 33.343 9.011 2.524 1.00 50.56 127 LEU A C 1
ATOM 935 O O . LEU A 1 127 ? 33.435 9.643 1.475 1.00 50.56 127 LEU A O 1
ATOM 939 N N . ARG A 1 128 ? 32.234 9.042 3.272 1.00 50.78 128 ARG A N 1
ATOM 940 C CA . ARG A 1 128 ? 31.250 10.136 3.221 1.00 50.78 128 ARG A CA 1
ATOM 941 C C . ARG A 1 128 ? 31.418 10.942 4.503 1.00 50.78 128 ARG A C 1
ATOM 943 O O . ARG A 1 128 ? 30.860 10.578 5.531 1.00 50.78 128 ARG A O 1
ATOM 950 N N . VAL A 1 129 ? 32.231 11.992 4.449 1.00 51.78 129 VAL A N 1
ATOM 951 C CA . VAL A 1 129 ? 32.359 12.951 5.550 1.00 51.78 129 VAL A CA 1
ATOM 952 C C . VAL A 1 129 ? 31.376 14.088 5.288 1.00 51.78 129 VAL A C 1
ATOM 954 O O . VAL A 1 129 ? 31.436 14.728 4.240 1.00 51.78 129 VAL A O 1
ATOM 957 N N . THR A 1 130 ? 30.460 14.332 6.222 1.00 48.25 130 THR A N 1
ATOM 958 C CA . THR A 1 130 ? 29.652 15.556 6.249 1.00 48.25 130 THR A CA 1
ATOM 959 C C . THR A 1 130 ? 30.366 16.556 7.150 1.00 48.25 130 THR A C 1
ATOM 961 O O . THR A 1 130 ? 30.472 16.331 8.351 1.00 48.25 130 THR A O 1
ATOM 964 N N . PHE A 1 131 ? 30.859 17.654 6.580 1.00 42.97 131 PHE A N 1
ATOM 965 C CA . PHE A 1 131 ? 31.325 18.801 7.355 1.00 42.97 131 PHE A CA 1
ATOM 966 C C . PHE A 1 131 ? 30.167 19.786 7.505 1.00 42.97 131 PHE A C 1
ATOM 968 O O . PHE A 1 131 ? 29.746 20.410 6.532 1.00 42.97 131 PHE A O 1
ATOM 975 N N . THR A 1 132 ? 29.648 19.925 8.723 1.00 43.94 132 THR A N 1
ATOM 976 C CA . THR A 1 132 ? 28.643 20.940 9.051 1.00 43.94 132 THR A CA 1
ATOM 977 C C . THR A 1 132 ? 29.357 22.139 9.664 1.00 43.94 132 THR A C 1
ATOM 979 O O . THR A 1 132 ? 29.899 22.048 10.763 1.00 43.94 132 THR A O 1
ATOM 982 N N . ARG A 1 133 ? 29.375 23.271 8.954 1.00 45.38 133 ARG A N 1
ATOM 983 C CA . ARG A 1 133 ? 29.839 24.553 9.496 1.00 45.38 133 ARG A CA 1
ATOM 984 C C . ARG A 1 133 ? 28.684 25.205 10.257 1.00 45.38 133 ARG A C 1
ATOM 986 O O . ARG A 1 133 ? 27.635 25.453 9.672 1.00 45.38 133 ARG A O 1
ATOM 993 N N . ILE A 1 134 ? 28.884 25.482 11.541 1.00 49.75 134 ILE A N 1
ATOM 994 C CA . ILE A 1 134 ? 27.966 26.277 12.366 1.00 49.75 134 ILE A CA 1
ATOM 995 C C . ILE A 1 134 ? 28.454 27.730 12.319 1.00 49.75 134 ILE A C 1
ATOM 997 O O . ILE A 1 134 ? 29.634 27.982 12.562 1.00 49.75 134 ILE A O 1
ATOM 1001 N N . THR A 1 135 ? 27.577 28.678 11.983 1.00 45.97 135 THR A N 1
ATOM 1002 C CA . THR A 1 135 ? 27.894 30.118 11.957 1.00 45.97 135 THR A CA 1
ATOM 1003 C C . THR A 1 135 ? 27.219 30.807 13.139 1.00 45.97 135 THR A C 1
ATOM 1005 O O . THR A 1 135 ? 26.281 31.575 12.959 1.00 45.97 135 THR A O 1
ATOM 1008 N N . THR A 1 136 ? 27.691 30.526 14.352 1.00 46.62 136 THR A N 1
ATOM 1009 C CA . THR A 1 136 ? 27.363 31.348 15.525 1.00 46.62 136 THR A CA 1
ATOM 1010 C C . THR A 1 136 ? 28.599 31.415 16.421 1.00 46.62 136 THR A C 1
ATOM 1012 O O . THR A 1 136 ? 29.082 30.357 16.829 1.00 46.62 136 THR A O 1
ATOM 1015 N N . PRO A 1 137 ? 29.167 32.602 16.704 1.00 48.34 137 PRO A N 1
ATOM 1016 C CA . PRO A 1 137 ? 30.238 32.706 17.688 1.00 48.34 137 PRO A CA 1
ATOM 1017 C C . PRO A 1 137 ? 29.692 32.411 19.097 1.00 48.34 137 PRO A C 1
ATOM 1019 O O . PRO A 1 137 ? 28.523 32.711 19.364 1.00 48.34 137 PRO A O 1
ATOM 1022 N N . PRO A 1 138 ? 30.504 31.833 20.003 1.00 50.25 138 PRO A N 1
ATOM 1023 C CA . PRO A 1 138 ? 30.138 31.749 21.409 1.00 50.25 138 PRO A CA 1
ATOM 1024 C C . PRO A 1 138 ? 29.989 33.176 21.946 1.00 50.25 138 PRO A C 1
ATOM 1026 O O . PRO A 1 138 ? 30.866 34.017 21.746 1.00 50.25 138 PRO A O 1
ATOM 1029 N N . VAL A 1 139 ? 28.851 33.462 22.574 1.00 61.28 139 VAL A N 1
ATOM 1030 C CA . VAL A 1 139 ? 28.685 34.690 23.356 1.00 61.28 139 VAL A CA 1
ATOM 1031 C C . VAL A 1 139 ? 29.648 34.578 24.543 1.00 61.28 139 VAL A C 1
ATOM 1033 O O . VAL A 1 139 ? 29.661 33.532 25.194 1.00 61.28 139 VAL A O 1
ATOM 1036 N N . LEU A 1 140 ? 30.494 35.597 24.740 1.00 49.78 140 LEU A N 1
ATOM 1037 C CA . LEU A 1 140 ? 31.378 35.720 25.907 1.00 49.78 140 LEU A CA 1
ATOM 1038 C C . LEU A 1 140 ? 30.572 35.752 27.209 1.00 49.78 140 LEU A C 1
ATOM 1040 O O . LEU A 1 140 ? 29.505 36.409 27.211 1.00 49.78 140 LEU A O 1
#